Protein AF-A0A6N6NQ73-F1 (afdb_monomer)

Mean predicted aligned error: 8.27 Å

Sequence (96 aa):
MKSLRREYPLSTLLKLMGMPRSTYYYHEANPPSDRQAAERPAIVEMCEKSQFRYGYRRVATALRKAAGIRIADKTVLKVMREEGLVCQTRRRRKYR

Solvent-accessible surface area (backbone atoms only — not comparable to full-atom values): 5868 Å² total; per-residue (Å²): 108,81,78,57,52,81,82,42,62,65,69,58,57,26,60,76,70,72,47,58,69,68,60,54,53,48,47,68,74,51,61,88,74,68,88,50,66,83,53,46,62,59,55,51,52,51,34,58,76,47,70,26,59,47,43,43,64,53,45,36,50,46,38,34,70,76,70,64,45,87,60,58,46,66,56,45,41,50,52,28,60,78,71,68,60,62,52,57,73,81,77,82,74,79,84,128

Secondary structure (DSSP, 8-state):
-TTGGGTS-HHHHHHHTT--HHHHHHHHHS----TTTTTHHHHHHHHHHTTT---HHHHHHHHHHHH-----HHHHHHHHHHTT----PPPPPPP-

Radius of gyration: 20.47 Å; Cα contacts (8 Å, |Δi|>4): 65; chains: 1; bounding box: 50×30×52 Å

Organism: NCBI:txid2137581

Structure (mmCIF, N/CA/C/O backbone):
data_AF-A0A6N6NQ73-F1
#
_entry.id   AF-A0A6N6NQ73-F1
#
loop_
_atom_site.group_PDB
_atom_site.id
_atom_site.type_symbol
_atom_site.label_atom_id
_atom_site.label_alt_id
_atom_site.label_comp_id
_atom_site.label_asym_id
_atom_site.label_entity_id
_atom_site.label_seq_id
_atom_site.pdbx_PDB_ins_code
_atom_site.Cartn_x
_atom_site.Cartn_y
_atom_site.Cartn_z
_atom_site.occupancy
_atom_site.B_iso_or_equiv
_atom_site.auth_seq_id
_atom_site.auth_comp_id
_atom_site.auth_asym_id
_atom_site.auth_atom_id
_atom_site.pdbx_PDB_model_num
ATOM 1 N N . MET A 1 1 ? 10.696 -11.667 -17.657 1.00 71.50 1 MET A N 1
ATOM 2 C CA . MET A 1 1 ? 11.235 -11.305 -18.993 1.00 71.50 1 MET A CA 1
ATOM 3 C C . MET A 1 1 ? 12.741 -11.070 -19.008 1.00 71.50 1 MET A C 1
ATOM 5 O O . MET A 1 1 ? 13.382 -11.616 -19.892 1.00 71.50 1 MET A O 1
ATOM 9 N N . LYS A 1 2 ? 13.324 -10.302 -18.070 1.00 74.06 2 LYS A N 1
ATOM 10 C CA . LYS A 1 2 ? 14.765 -9.969 -18.104 1.00 74.06 2 LYS A CA 1
ATOM 11 C C . LYS A 1 2 ? 15.706 -11.188 -18.083 1.00 74.06 2 LYS A C 1
ATOM 13 O O . LYS A 1 2 ? 16.690 -11.178 -18.808 1.00 74.06 2 LYS A O 1
ATOM 18 N N . SER A 1 3 ? 15.383 -12.237 -17.323 1.00 79.75 3 SER A N 1
ATOM 19 C CA . SER A 1 3 ? 16.147 -13.497 -17.291 1.00 79.75 3 SER A CA 1
ATOM 20 C C . SER A 1 3 ? 16.086 -14.263 -18.621 1.00 79.75 3 SER A C 1
ATOM 22 O O . SER A 1 3 ? 17.121 -14.583 -19.191 1.00 79.75 3 SER A O 1
ATOM 24 N N . LEU A 1 4 ? 14.882 -14.447 -19.173 1.00 83.50 4 LEU A N 1
ATOM 25 C CA . LEU A 1 4 ? 14.622 -15.170 -20.432 1.00 83.50 4 LEU A CA 1
ATOM 26 C C . LEU A 1 4 ? 15.188 -14.485 -21.688 1.00 83.50 4 LEU A C 1
ATOM 28 O O . LEU A 1 4 ? 15.331 -15.114 -22.731 1.00 83.50 4 LEU A O 1
ATOM 32 N N . ARG A 1 5 ? 15.520 -13.193 -21.603 1.00 80.62 5 ARG A N 1
ATOM 33 C CA . ARG A 1 5 ? 16.063 -12.408 -22.721 1.00 80.62 5 ARG A CA 1
ATOM 34 C C . ARG A 1 5 ? 17.478 -12.848 -23.134 1.00 80.62 5 ARG A C 1
ATOM 36 O O . ARG A 1 5 ? 17.922 -12.482 -24.216 1.00 80.62 5 ARG A O 1
ATOM 43 N N . ARG A 1 6 ? 18.180 -13.598 -22.274 1.00 82.62 6 ARG A N 1
ATOM 44 C CA . ARG A 1 6 ? 19.498 -14.189 -22.571 1.00 82.62 6 ARG A CA 1
ATOM 45 C C . ARG A 1 6 ? 19.405 -15.398 -23.501 1.00 82.62 6 ARG A C 1
ATOM 47 O O . ARG A 1 6 ? 20.343 -15.661 -24.236 1.00 82.62 6 ARG A O 1
ATOM 54 N N . GLU A 1 7 ? 18.275 -16.096 -23.462 1.00 89.81 7 GLU A N 1
ATOM 55 C CA . GLU A 1 7 ? 18.067 -17.367 -24.160 1.00 89.81 7 GLU A CA 1
ATOM 56 C C . GLU A 1 7 ? 17.136 -17.217 -25.372 1.00 89.81 7 GLU A C 1
ATOM 58 O O . GLU A 1 7 ? 17.255 -17.968 -26.335 1.00 89.81 7 GLU A O 1
ATOM 63 N N . TYR A 1 8 ? 16.239 -16.221 -25.367 1.00 89.19 8 TYR A N 1
ATOM 64 C CA . TYR A 1 8 ? 15.225 -16.048 -26.409 1.00 89.19 8 TYR A CA 1
ATOM 65 C C . TYR A 1 8 ? 15.126 -14.601 -26.920 1.00 89.19 8 TYR A C 1
ATOM 67 O O . TYR A 1 8 ? 15.191 -13.651 -26.128 1.00 89.19 8 TYR A O 1
ATOM 75 N N . PRO A 1 9 ? 14.869 -14.394 -28.230 1.00 91.06 9 PRO A N 1
ATOM 76 C CA . PRO A 1 9 ? 14.626 -13.067 -28.785 1.00 91.06 9 PRO A CA 1
ATOM 77 C C . PRO A 1 9 ? 13.410 -12.379 -28.147 1.00 91.06 9 PRO A C 1
ATOM 79 O O . PRO A 1 9 ? 12.328 -12.960 -28.033 1.00 91.06 9 PRO A O 1
ATOM 82 N N . LEU A 1 10 ? 13.552 -11.090 -27.815 1.00 89.50 10 LEU A N 1
ATOM 83 C CA . LEU A 1 10 ? 12.484 -10.284 -27.2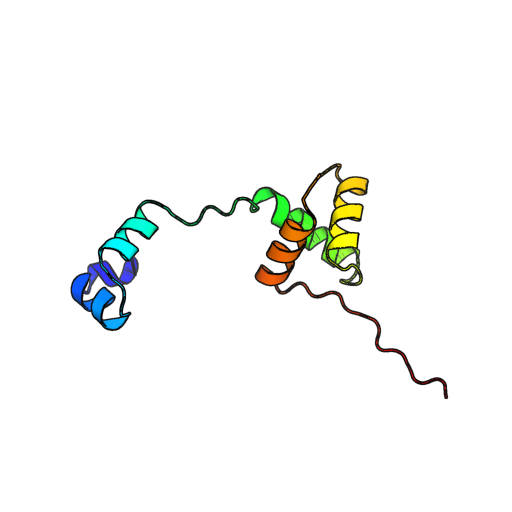03 1.00 89.50 10 LEU A CA 1
ATOM 84 C C . LEU A 1 10 ? 11.202 -10.254 -28.054 1.00 89.50 10 LEU A C 1
ATOM 86 O O . LEU A 1 10 ? 10.106 -10.272 -27.507 1.00 89.50 10 LEU A O 1
ATOM 90 N N . SER A 1 11 ? 11.320 -10.249 -29.386 1.00 89.81 11 SER A N 1
ATOM 91 C CA . SER A 1 11 ? 10.172 -10.331 -30.303 1.00 89.81 11 SER A CA 1
ATOM 92 C C . SER A 1 11 ? 9.324 -11.576 -30.071 1.00 89.81 11 SER A C 1
ATOM 94 O O . SER A 1 11 ? 8.102 -11.485 -30.096 1.00 89.81 11 SER A O 1
ATOM 96 N N . THR A 1 12 ? 9.962 -12.725 -29.859 1.00 91.69 12 THR A N 1
ATOM 97 C CA . THR A 1 12 ? 9.279 -14.003 -29.640 1.00 91.69 12 THR A CA 1
ATOM 98 C C . THR A 1 12 ? 8.572 -13.996 -28.291 1.00 91.69 12 THR A C 1
ATOM 100 O O . THR A 1 12 ? 7.389 -14.314 -28.219 1.00 91.69 12 THR A O 1
ATOM 103 N N . LEU A 1 13 ? 9.256 -13.527 -27.243 1.00 92.50 13 LEU A N 1
ATOM 104 C CA . LEU A 1 13 ? 8.681 -13.395 -25.901 1.00 92.50 13 LEU A CA 1
ATOM 105 C C . LEU A 1 13 ? 7.464 -12.459 -25.884 1.00 92.50 13 LEU A C 1
ATOM 107 O O . LEU A 1 13 ? 6.452 -12.769 -25.263 1.00 92.50 13 LEU A O 1
ATOM 111 N N . LEU A 1 14 ? 7.546 -11.327 -26.585 1.00 92.19 14 LEU A N 1
ATOM 112 C CA . LEU A 1 14 ? 6.453 -10.360 -26.672 1.00 92.19 14 LEU A CA 1
ATOM 113 C C . LEU A 1 14 ? 5.260 -10.889 -27.471 1.00 92.19 14 LEU A C 1
ATOM 115 O O . LEU A 1 14 ? 4.123 -10.679 -27.057 1.00 92.19 14 LEU A O 1
ATOM 119 N N . LYS A 1 15 ? 5.507 -11.619 -28.567 1.00 92.19 15 LYS A N 1
ATOM 120 C CA . LYS A 1 15 ? 4.447 -12.289 -29.337 1.00 92.19 15 LYS A CA 1
ATOM 121 C C . LYS A 1 15 ? 3.712 -13.331 -28.495 1.00 92.19 15 LYS A C 1
ATOM 123 O O . LYS A 1 15 ? 2.488 -13.341 -28.510 1.00 92.19 15 LYS A O 1
ATOM 128 N N . LEU A 1 16 ? 4.440 -14.150 -27.733 1.00 92.81 16 LEU A N 1
ATOM 129 C CA . LEU A 1 16 ? 3.847 -15.158 -26.846 1.00 92.81 16 LEU A CA 1
ATOM 130 C C . LEU A 1 16 ? 2.967 -14.533 -25.754 1.00 92.81 16 LEU A C 1
ATOM 132 O O . LEU A 1 16 ? 1.935 -15.094 -25.410 1.00 92.81 16 LEU A O 1
ATOM 136 N N . MET A 1 17 ? 3.354 -13.367 -25.230 1.00 89.56 17 MET A N 1
ATOM 137 C CA . MET A 1 17 ? 2.568 -12.640 -24.222 1.00 89.56 17 MET A CA 1
ATOM 138 C C . MET A 1 17 ? 1.491 -11.720 -24.809 1.00 89.56 17 MET A C 1
ATOM 140 O O . MET A 1 17 ? 0.764 -11.089 -24.045 1.00 89.56 17 MET A O 1
ATOM 144 N N . GLY A 1 18 ? 1.413 -11.575 -26.135 1.00 92.69 18 GLY A N 1
ATOM 145 C CA . GLY A 1 18 ? 0.506 -10.619 -26.776 1.00 92.69 18 GLY A CA 1
ATOM 146 C C . GLY A 1 18 ? 0.800 -9.149 -26.439 1.00 92.69 18 GLY A C 1
ATOM 147 O O . GLY A 1 18 ? -0.115 -8.330 -26.446 1.00 92.69 18 GLY A O 1
ATOM 148 N N . MET A 1 19 ? 2.052 -8.793 -26.123 1.00 91.50 19 MET A N 1
ATOM 149 C CA . MET A 1 19 ? 2.433 -7.442 -25.686 1.00 91.50 19 MET A CA 1
ATOM 150 C C . MET A 1 19 ? 3.159 -6.653 -26.795 1.00 91.50 19 MET A C 1
ATOM 152 O O . MET A 1 19 ? 4.150 -7.141 -27.342 1.00 91.50 19 MET A O 1
ATOM 156 N N . PRO A 1 20 ? 2.755 -5.406 -27.106 1.00 93.56 20 PRO A N 1
ATOM 157 C CA . PRO A 1 20 ? 3.494 -4.546 -28.031 1.00 93.56 20 PRO A CA 1
ATOM 158 C C . PRO A 1 20 ? 4.895 -4.171 -27.523 1.00 93.56 20 PRO A C 1
ATOM 160 O O . PRO A 1 20 ? 5.119 -3.978 -26.326 1.00 93.56 20 PRO A O 1
ATOM 163 N N . ARG A 1 21 ? 5.847 -3.971 -28.448 1.00 91.62 21 ARG A N 1
ATOM 164 C CA . ARG A 1 21 ? 7.212 -3.512 -28.108 1.00 91.62 21 ARG A CA 1
ATOM 165 C C . ARG A 1 21 ? 7.224 -2.171 -27.381 1.00 91.62 21 ARG A C 1
ATOM 167 O O . ARG A 1 21 ? 7.997 -2.006 -26.444 1.00 91.62 21 ARG A O 1
ATOM 174 N N . SER A 1 22 ? 6.384 -1.231 -27.809 1.00 92.50 22 SER A N 1
ATOM 175 C CA . SER A 1 22 ? 6.261 0.089 -27.182 1.00 92.50 22 SER A CA 1
ATOM 176 C C . SER A 1 22 ? 5.847 -0.024 -25.716 1.00 92.50 22 SER A C 1
ATOM 178 O O . SER A 1 22 ? 6.453 0.619 -24.867 1.00 92.50 22 SER A O 1
ATOM 180 N N . THR A 1 23 ? 4.890 -0.901 -25.403 1.00 91.31 23 THR A N 1
ATOM 181 C CA . THR A 1 23 ? 4.442 -1.184 -24.033 1.00 91.31 23 THR A CA 1
ATOM 182 C C . THR A 1 23 ? 5.572 -1.748 -23.174 1.00 91.31 23 THR A C 1
ATOM 184 O O . THR A 1 23 ? 5.780 -1.283 -22.055 1.00 91.31 23 THR A O 1
ATOM 187 N N . TYR A 1 24 ? 6.355 -2.694 -23.703 1.00 90.69 24 TYR A N 1
ATOM 188 C CA . TYR A 1 24 ? 7.516 -3.241 -22.993 1.00 90.69 24 TYR A CA 1
ATOM 189 C C . TYR A 1 24 ? 8.539 -2.155 -22.638 1.00 90.69 24 TYR A C 1
ATOM 191 O O . TYR A 1 24 ? 8.899 -2.011 -21.470 1.00 90.69 24 TYR A O 1
ATOM 199 N N . TYR A 1 25 ? 8.980 -1.366 -23.622 1.00 91.50 25 TYR A N 1
ATOM 200 C CA . TYR A 1 25 ? 9.979 -0.321 -23.386 1.00 91.50 25 TYR A CA 1
ATOM 201 C C . TYR A 1 25 ? 9.435 0.821 -22.523 1.00 91.50 25 TYR A C 1
ATOM 203 O O . TYR A 1 25 ? 10.178 1.381 -21.723 1.00 91.50 25 TYR A O 1
ATOM 211 N N . TYR A 1 26 ? 8.136 1.122 -22.613 1.00 90.88 26 TYR A N 1
ATOM 212 C CA . TYR A 1 26 ? 7.480 2.073 -21.720 1.00 90.88 26 TYR A CA 1
ATOM 213 C C . TYR A 1 26 ? 7.575 1.632 -20.256 1.00 90.88 26 TYR A C 1
ATOM 215 O O . TYR A 1 26 ? 7.974 2.434 -19.418 1.00 90.88 26 TYR A O 1
ATOM 223 N N . HIS A 1 27 ? 7.265 0.368 -19.948 1.00 88.06 27 HIS A N 1
ATOM 224 C CA . HIS A 1 27 ? 7.383 -0.173 -18.589 1.00 88.06 27 HIS A CA 1
ATOM 225 C C . HIS A 1 27 ? 8.837 -0.355 -18.134 1.00 88.06 27 HIS A C 1
ATOM 227 O O . HIS A 1 27 ? 9.118 -0.277 -16.941 1.00 88.06 27 HIS A O 1
ATOM 233 N N . GLU A 1 28 ? 9.767 -0.598 -19.061 1.00 87.69 28 GLU A N 1
ATOM 234 C CA . GLU A 1 28 ? 11.202 -0.652 -18.758 1.00 87.69 28 GLU A CA 1
ATOM 235 C C . GLU A 1 28 ? 11.753 0.734 -18.387 1.00 87.69 28 GLU A C 1
ATOM 237 O O . GLU A 1 28 ? 12.535 0.838 -17.444 1.00 87.69 28 GLU A O 1
ATOM 242 N N . ALA A 1 29 ? 11.311 1.786 -19.083 1.00 88.62 29 ALA A N 1
ATOM 243 C CA . ALA A 1 29 ? 11.683 3.175 -18.810 1.00 88.62 29 ALA A CA 1
ATOM 244 C C . ALA A 1 29 ? 10.924 3.787 -17.618 1.00 88.62 29 ALA A C 1
ATOM 246 O O . ALA A 1 29 ? 11.463 4.638 -16.918 1.00 88.62 29 ALA A O 1
ATOM 247 N N . ASN A 1 30 ? 9.686 3.346 -17.376 1.00 84.81 30 ASN A N 1
ATOM 248 C CA . ASN A 1 30 ? 8.830 3.790 -16.277 1.00 84.81 30 ASN A CA 1
ATOM 249 C C . ASN A 1 30 ? 8.542 2.602 -15.354 1.00 84.81 30 ASN A C 1
ATOM 251 O O . ASN A 1 30 ? 7.431 2.052 -15.384 1.00 84.81 30 ASN A O 1
ATOM 255 N N . PRO A 1 31 ? 9.532 2.167 -14.552 1.00 80.62 31 PRO A N 1
ATOM 256 C CA . PRO A 1 31 ? 9.287 1.125 -13.574 1.00 80.62 31 PRO A CA 1
ATOM 257 C C . PRO A 1 31 ? 8.152 1.577 -12.644 1.00 80.62 31 PRO A C 1
ATOM 259 O O . PRO A 1 31 ? 8.089 2.758 -12.284 1.00 80.62 31 PRO A O 1
ATOM 262 N N . PRO A 1 32 ? 7.240 0.671 -12.253 1.00 75.44 32 PRO A N 1
ATOM 263 C CA . PRO A 1 32 ? 6.180 1.017 -11.321 1.00 75.44 32 PRO A CA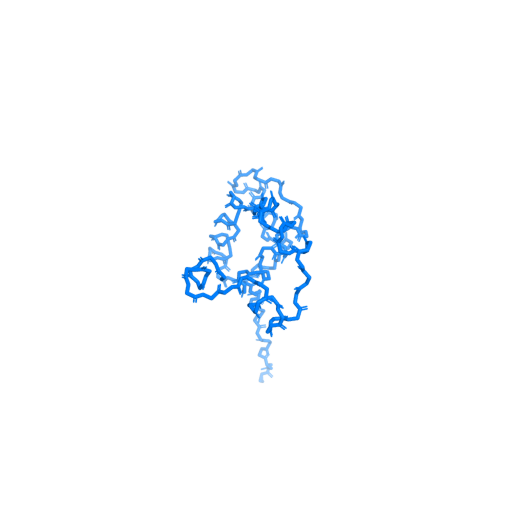 1
ATOM 264 C C . PRO A 1 32 ? 6.809 1.542 -10.028 1.00 75.44 32 PRO A C 1
ATOM 266 O O . PRO A 1 32 ? 7.506 0.818 -9.320 1.00 75.44 32 PRO A O 1
ATOM 269 N N . SER A 1 33 ? 6.587 2.824 -9.744 1.00 75.38 33 SER A N 1
ATOM 270 C CA . SER A 1 33 ? 7.006 3.435 -8.489 1.00 75.38 33 SER A CA 1
ATOM 271 C C . SER A 1 33 ? 5.931 3.166 -7.447 1.00 75.38 33 SER A C 1
ATOM 273 O O . SER A 1 33 ? 4.786 3.613 -7.583 1.00 75.38 33 SER A O 1
ATOM 275 N N . ASP A 1 34 ? 6.290 2.427 -6.401 1.00 79.06 34 ASP A N 1
ATOM 276 C CA . ASP A 1 34 ? 5.417 2.269 -5.250 1.00 79.06 34 ASP A CA 1
ATOM 277 C C . ASP A 1 34 ? 5.472 3.533 -4.392 1.00 79.06 34 ASP A C 1
ATOM 279 O O . ASP A 1 34 ? 6.232 3.651 -3.432 1.00 79.06 34 ASP A O 1
ATOM 283 N N . ARG A 1 35 ? 4.633 4.507 -4.757 1.00 78.69 35 ARG A N 1
ATOM 284 C CA . ARG A 1 35 ? 4.486 5.780 -4.036 1.00 78.69 35 ARG A CA 1
ATOM 285 C C . ARG A 1 35 ? 4.158 5.582 -2.550 1.00 78.69 35 ARG A C 1
ATOM 287 O O . ARG A 1 35 ? 4.363 6.497 -1.762 1.00 78.69 35 ARG A O 1
ATOM 294 N N . GLN A 1 36 ? 3.629 4.415 -2.184 1.00 81.50 36 GLN A N 1
ATOM 295 C CA . GLN A 1 36 ? 3.214 4.071 -0.828 1.00 81.50 36 GLN A CA 1
ATOM 296 C C . GLN A 1 36 ? 4.210 3.165 -0.097 1.00 81.50 36 GLN A C 1
ATOM 298 O O . GLN A 1 36 ? 3.917 2.760 1.025 1.00 81.50 36 GLN A O 1
ATOM 303 N N . ALA A 1 37 ? 5.390 2.892 -0.663 1.00 82.62 37 ALA A N 1
ATOM 304 C CA . ALA A 1 37 ? 6.377 1.988 -0.066 1.00 82.62 37 ALA A CA 1
ATOM 305 C C . ALA A 1 37 ? 6.749 2.367 1.380 1.00 82.62 37 ALA A C 1
ATOM 307 O O . ALA A 1 37 ? 6.905 1.493 2.226 1.00 82.62 37 ALA A O 1
ATOM 308 N N . ALA A 1 38 ? 6.834 3.667 1.684 1.00 86.00 38 ALA A N 1
ATOM 309 C CA . ALA A 1 38 ? 7.148 4.151 3.030 1.00 86.00 38 ALA A CA 1
ATOM 310 C C . ALA A 1 38 ? 5.975 4.009 4.021 1.00 86.00 38 ALA A C 1
ATOM 312 O O . ALA A 1 38 ? 6.181 3.817 5.215 1.00 86.00 38 ALA A O 1
ATOM 313 N N . GLU A 1 39 ? 4.738 4.109 3.534 1.00 85.69 39 GLU A N 1
ATOM 314 C CA . GLU A 1 39 ? 3.524 4.113 4.359 1.00 85.69 39 GLU A CA 1
ATOM 315 C C . GLU A 1 39 ? 2.935 2.707 4.553 1.00 85.69 39 GLU A C 1
ATOM 317 O O . GLU A 1 39 ? 2.228 2.459 5.533 1.00 85.69 39 GLU A O 1
ATOM 322 N N . ARG A 1 40 ? 3.235 1.778 3.636 1.00 91.81 40 ARG A N 1
ATOM 323 C CA . ARG A 1 40 ? 2.786 0.379 3.666 1.00 91.81 40 ARG A CA 1
ATOM 324 C C . ARG A 1 40 ? 3.050 -0.311 5.002 1.00 91.81 40 ARG A C 1
ATOM 326 O O . ARG A 1 40 ? 2.080 -0.821 5.566 1.00 91.81 40 ARG A O 1
ATOM 333 N N . PRO A 1 41 ? 4.282 -0.301 5.552 1.00 92.75 41 PRO A N 1
ATOM 334 C CA . PRO A 1 41 ? 4.565 -0.992 6.807 1.00 92.75 41 PRO A CA 1
ATOM 335 C C . PRO A 1 41 ? 3.697 -0.476 7.954 1.00 92.75 41 PRO A C 1
ATOM 337 O O . PRO A 1 41 ? 3.137 -1.265 8.707 1.00 92.75 41 PRO A O 1
ATOM 340 N N . ALA A 1 42 ? 3.495 0.843 8.032 1.00 92.81 42 ALA A N 1
ATOM 341 C CA . ALA A 1 42 ? 2.662 1.448 9.066 1.00 92.81 42 ALA A CA 1
ATOM 342 C C . ALA A 1 42 ? 1.186 1.030 8.935 1.00 92.81 42 ALA A C 1
ATOM 344 O O . ALA A 1 42 ? 0.517 0.776 9.939 1.00 92.81 42 ALA A O 1
ATOM 345 N N . ILE A 1 43 ? 0.663 0.934 7.705 1.00 92.38 43 ILE A N 1
ATOM 346 C CA . ILE A 1 43 ? -0.706 0.455 7.450 1.00 92.38 43 ILE A CA 1
ATOM 347 C C . ILE A 1 43 ? -0.861 -1.005 7.892 1.00 92.38 43 ILE A C 1
ATOM 349 O O . ILE A 1 43 ? -1.844 -1.321 8.569 1.00 92.38 43 ILE A O 1
ATOM 353 N N . VAL A 1 44 ? 0.091 -1.873 7.535 1.00 93.62 44 VAL A N 1
ATOM 354 C CA . VAL A 1 44 ? 0.095 -3.298 7.908 1.00 93.62 44 VAL A CA 1
ATOM 355 C C . VAL A 1 44 ? 0.147 -3.447 9.429 1.00 93.62 44 VAL A C 1
ATOM 357 O O . VAL A 1 44 ? -0.751 -4.050 10.017 1.00 93.62 44 VAL A O 1
ATOM 360 N N . GLU A 1 45 ? 1.113 -2.799 10.078 1.00 94.25 45 GLU A N 1
ATOM 361 C CA . GLU A 1 45 ? 1.298 -2.847 11.531 1.00 94.25 45 GLU A CA 1
ATOM 362 C C . GLU A 1 45 ? 0.048 -2.347 12.275 1.00 94.25 45 GLU A C 1
ATOM 364 O O . GLU A 1 45 ? -0.387 -2.929 13.271 1.00 94.25 45 GLU A O 1
ATOM 369 N N . MET A 1 46 ? -0.596 -1.284 11.780 1.00 94.12 46 MET A N 1
ATOM 370 C CA . MET A 1 46 ? -1.844 -0.785 12.360 1.00 94.12 46 MET A CA 1
ATOM 371 C C . MET A 1 46 ? -2.993 -1.794 12.213 1.00 94.12 46 MET A C 1
ATOM 373 O O . MET A 1 46 ? -3.813 -1.943 13.127 1.00 94.12 46 MET A O 1
ATOM 377 N N . CYS A 1 47 ? -3.068 -2.499 11.082 1.00 92.38 47 CYS A N 1
ATOM 378 C CA . CYS A 1 47 ? -4.054 -3.558 10.881 1.00 92.38 47 CYS A CA 1
ATOM 379 C C . CYS A 1 47 ? -3.828 -4.709 11.870 1.00 92.38 47 CYS A C 1
ATOM 381 O O . CYS A 1 47 ? -4.786 -5.120 12.529 1.00 92.38 47 CYS A O 1
ATOM 383 N N . GLU A 1 48 ? -2.585 -5.152 12.050 1.00 92.19 48 GLU A N 1
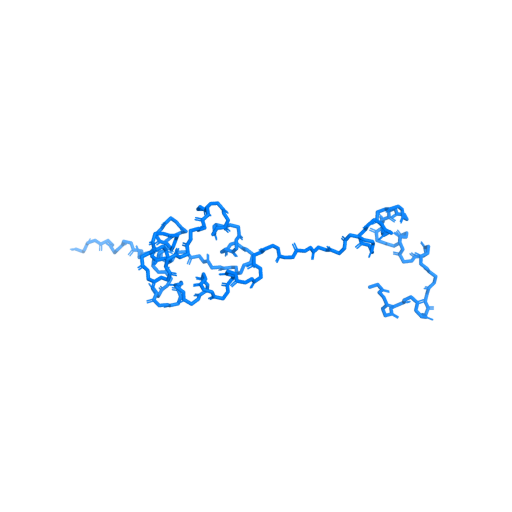ATOM 384 C CA . GLU A 1 48 ? -2.203 -6.210 12.995 1.00 92.19 48 GLU A CA 1
ATOM 385 C C . GLU A 1 48 ? -2.485 -5.823 14.451 1.00 92.19 48 GLU A C 1
ATOM 387 O O . GLU A 1 48 ? -3.156 -6.571 15.169 1.00 92.19 48 GLU A O 1
ATOM 392 N N . LYS A 1 49 ? -2.088 -4.611 14.868 1.00 92.88 49 LYS A N 1
ATOM 393 C CA . LYS A 1 49 ? -2.406 -4.047 16.196 1.00 92.88 49 LYS A CA 1
ATOM 394 C C . LYS A 1 49 ? -3.910 -4.002 16.450 1.00 92.88 49 LYS A C 1
ATOM 396 O O . LYS A 1 49 ? -4.366 -4.227 17.568 1.00 92.88 49 LYS A O 1
ATOM 401 N N . SER A 1 50 ? -4.699 -3.736 15.410 1.00 90.25 50 SER A N 1
ATOM 402 C CA . SER A 1 50 ? -6.162 -3.744 15.496 1.00 90.25 50 SER A CA 1
ATOM 403 C C . SER A 1 50 ? -6.785 -5.143 15.438 1.00 90.25 50 SER A C 1
ATOM 405 O O . SER A 1 50 ? -8.014 -5.249 15.488 1.00 90.25 50 SER A O 1
ATOM 407 N N . GLN A 1 51 ? -5.982 -6.207 15.305 1.00 90.25 51 GLN A N 1
ATOM 408 C CA . GLN A 1 51 ? -6.440 -7.580 15.059 1.00 90.25 51 GLN A CA 1
ATOM 409 C C . GLN A 1 51 ? -7.354 -7.654 13.825 1.00 90.25 51 GLN A C 1
ATOM 411 O O . GLN A 1 51 ? -8.395 -8.312 13.839 1.00 90.25 51 GLN A O 1
ATOM 416 N N . PHE A 1 52 ? -7.018 -6.879 12.789 1.00 90.75 52 PHE A N 1
ATOM 417 C CA . PHE A 1 52 ? -7.794 -6.703 11.559 1.00 90.75 52 PHE A CA 1
ATOM 418 C C . PHE A 1 52 ? -9.244 -6.243 11.781 1.00 90.75 52 PHE A C 1
ATOM 420 O O . PHE A 1 52 ? -10.087 -6.401 10.904 1.00 90.75 52 PHE A O 1
ATOM 427 N N . ARG A 1 53 ? -9.581 -5.648 12.932 1.00 90.19 53 ARG A N 1
ATOM 428 C CA . ARG A 1 53 ? -10.948 -5.163 13.221 1.00 90.19 53 ARG A CA 1
ATOM 429 C C . ARG A 1 53 ? -11.235 -3.798 12.611 1.00 90.19 53 ARG A C 1
ATOM 431 O O . ARG A 1 53 ? -12.379 -3.336 12.617 1.00 90.19 53 ARG A O 1
ATOM 438 N N . TYR A 1 54 ? -10.196 -3.090 12.182 1.00 92.94 54 TYR A N 1
ATOM 439 C CA . TYR A 1 54 ? -10.333 -1.762 11.609 1.00 92.94 54 TYR A CA 1
ATOM 440 C C . TYR A 1 54 ? -10.472 -1.858 10.093 1.00 92.94 54 TYR A C 1
ATOM 442 O O . TYR A 1 54 ? -9.632 -2.414 9.398 1.00 92.94 54 TYR A O 1
ATOM 450 N N . GLY A 1 55 ? -11.542 -1.260 9.569 1.00 91.94 55 GLY A N 1
ATOM 451 C CA . GLY A 1 55 ? -11.620 -0.935 8.149 1.00 91.94 55 GLY A CA 1
ATOM 452 C C . GLY A 1 55 ? -10.710 0.241 7.802 1.00 91.94 55 GLY A C 1
ATOM 453 O O . GLY A 1 55 ? -10.315 1.012 8.678 1.00 91.94 55 GLY A O 1
ATOM 454 N N . TYR A 1 56 ? -10.455 0.433 6.510 1.00 94.50 56 TYR A N 1
ATOM 455 C CA . TYR A 1 56 ? -9.501 1.424 5.998 1.00 94.50 56 TYR A CA 1
ATOM 456 C C . TYR A 1 56 ? -9.689 2.851 6.559 1.00 94.50 56 TYR A C 1
ATOM 458 O O . TYR A 1 56 ? -8.710 3.520 6.870 1.00 94.50 56 TYR A O 1
ATOM 466 N N . ARG A 1 57 ? -10.934 3.305 6.785 1.00 94.25 57 ARG A N 1
ATOM 467 C CA . ARG A 1 57 ? -11.217 4.625 7.396 1.00 94.25 57 ARG A CA 1
ATOM 468 C C . ARG A 1 57 ? -10.722 4.724 8.843 1.00 94.25 57 ARG A C 1
ATOM 470 O O . ARG A 1 57 ? -10.191 5.749 9.270 1.00 94.25 57 ARG A O 1
ATOM 477 N N . ARG A 1 58 ? -10.900 3.647 9.616 1.00 94.88 58 ARG A N 1
ATOM 478 C CA . ARG A 1 58 ? -10.425 3.572 11.006 1.00 94.88 58 ARG A CA 1
ATOM 479 C C . ARG A 1 58 ? -8.908 3.458 11.052 1.00 94.88 58 ARG A C 1
ATOM 481 O O . ARG A 1 58 ? -8.308 4.106 11.899 1.00 94.88 58 ARG A O 1
ATOM 488 N N . VAL A 1 59 ? -8.307 2.713 10.125 1.00 94.50 59 VAL A N 1
ATOM 489 C CA . VAL A 1 59 ? -6.847 2.627 9.975 1.00 94.50 59 VAL A CA 1
ATOM 490 C C . VAL A 1 59 ? -6.254 4.006 9.674 1.00 94.50 59 VAL A C 1
ATOM 492 O O . VAL A 1 59 ? -5.373 4.442 10.404 1.00 94.50 59 VAL A O 1
ATOM 495 N N . ALA A 1 60 ? -6.795 4.752 8.704 1.00 94.94 60 ALA A N 1
ATOM 496 C CA . ALA A 1 60 ? -6.340 6.113 8.391 1.00 94.94 60 ALA A CA 1
ATOM 497 C C . ALA A 1 60 ? -6.433 7.062 9.602 1.00 94.94 60 ALA A C 1
ATOM 499 O O . ALA A 1 60 ? -5.510 7.823 9.894 1.00 94.94 60 ALA A O 1
ATOM 500 N N . THR A 1 61 ? -7.530 6.975 10.362 1.00 95.81 61 THR A N 1
ATOM 501 C CA . THR A 1 61 ? -7.710 7.763 11.592 1.00 95.81 61 THR A CA 1
ATOM 502 C C . THR A 1 61 ? -6.707 7.363 12.676 1.00 95.81 61 THR A C 1
ATOM 504 O O . THR A 1 61 ? -6.160 8.228 13.359 1.00 95.81 61 THR A O 1
ATOM 507 N N . ALA A 1 62 ? -6.463 6.064 12.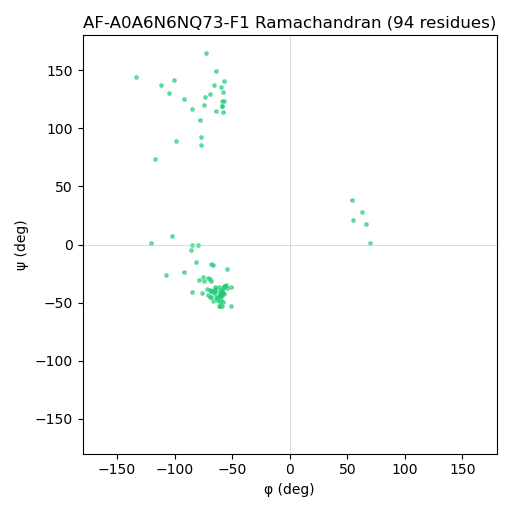850 1.00 94.38 62 ALA A N 1
ATOM 508 C CA . ALA A 1 62 ? -5.532 5.550 13.845 1.00 94.38 62 ALA A CA 1
ATOM 509 C C . ALA A 1 62 ? -4.081 5.911 13.502 1.00 94.38 62 ALA A C 1
ATOM 511 O O . ALA A 1 62 ? -3.352 6.346 14.386 1.00 94.38 62 ALA A O 1
ATOM 512 N N . LEU A 1 63 ? -3.694 5.838 12.226 1.00 94.19 63 LEU A N 1
ATOM 513 C CA . LEU A 1 63 ? -2.386 6.289 11.740 1.00 94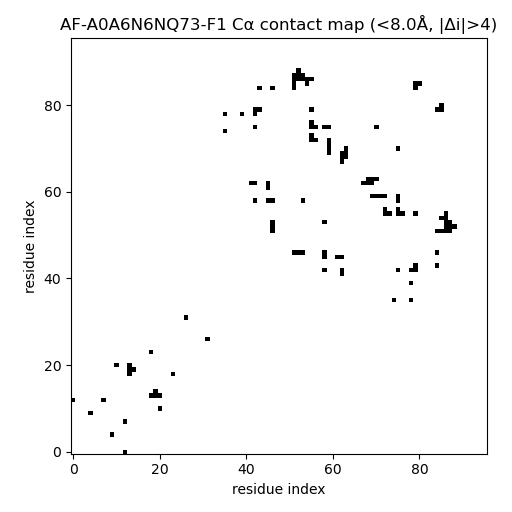.19 63 LEU A CA 1
ATOM 514 C C . LEU A 1 63 ? -2.165 7.777 12.003 1.00 94.19 63 LEU A C 1
ATOM 516 O O . LEU A 1 63 ? -1.122 8.163 12.529 1.00 94.19 63 LEU A O 1
ATOM 520 N N . ARG A 1 64 ? -3.183 8.604 11.738 1.00 94.19 64 ARG A N 1
ATOM 521 C CA . ARG A 1 64 ? -3.130 10.038 12.038 1.00 94.19 64 ARG A CA 1
ATOM 522 C C . ARG A 1 64 ? -2.944 10.309 13.530 1.00 94.19 64 ARG A C 1
ATOM 524 O O . ARG A 1 64 ? -2.213 11.225 13.883 1.00 94.19 64 ARG A O 1
ATOM 531 N N . LYS A 1 65 ? -3.614 9.545 14.397 1.00 93.25 65 LYS A N 1
ATOM 532 C CA . LYS A 1 65 ? -3.544 9.730 15.855 1.00 93.25 65 LYS A CA 1
ATOM 533 C C . LYS A 1 65 ? -2.248 9.197 16.466 1.00 93.25 65 LYS A C 1
ATOM 535 O O . LYS A 1 65 ? -1.709 9.842 17.351 1.00 93.25 65 LYS A O 1
ATOM 540 N N . ALA A 1 66 ? -1.782 8.032 16.025 1.00 90.31 66 ALA A N 1
ATOM 541 C CA . ALA A 1 66 ? -0.647 7.344 16.634 1.00 90.31 66 ALA A CA 1
ATOM 542 C C . ALA A 1 66 ? 0.705 7.834 16.101 1.00 90.31 66 ALA A C 1
ATOM 544 O O . ALA A 1 66 ? 1.642 7.983 16.874 1.00 90.31 66 ALA A O 1
ATOM 545 N N . ALA A 1 67 ? 0.802 8.078 14.792 1.00 86.62 67 ALA A N 1
ATOM 546 C CA . ALA A 1 67 ? 2.064 8.385 14.118 1.00 86.62 67 ALA A CA 1
ATOM 547 C C . ALA A 1 67 ? 2.059 9.759 13.423 1.00 86.62 67 ALA A C 1
ATOM 549 O O . ALA A 1 67 ? 3.021 10.118 12.755 1.00 86.62 67 ALA A O 1
ATOM 550 N N . GLY A 1 68 ? 0.960 10.520 13.512 1.00 90.94 68 GLY A N 1
ATOM 551 C CA . GLY A 1 68 ? 0.821 11.809 12.822 1.00 90.94 68 GLY A CA 1
ATOM 552 C C . GLY A 1 68 ? 0.702 11.705 11.296 1.00 90.94 68 GLY A C 1
ATOM 553 O O . GLY A 1 68 ? 0.563 12.727 10.623 1.00 90.94 68 GLY A O 1
ATOM 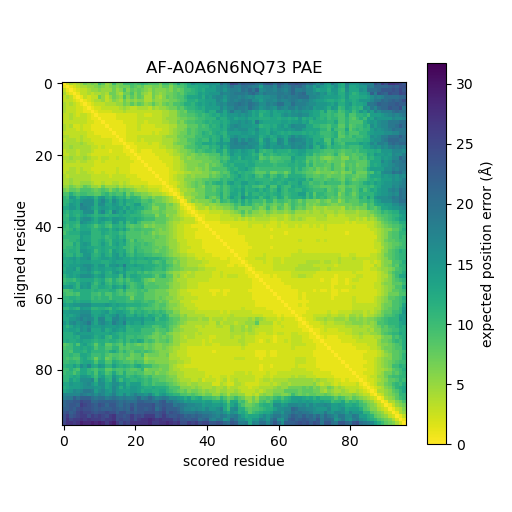554 N N . ILE A 1 69 ? 0.711 10.492 10.732 1.00 88.81 69 ILE A N 1
ATOM 555 C CA . ILE A 1 69 ? 0.755 10.274 9.284 1.00 88.81 69 ILE A CA 1
ATOM 556 C C . ILE A 1 69 ? -0.616 10.590 8.677 1.00 88.81 69 ILE A C 1
ATOM 558 O O . ILE A 1 69 ? -1.638 9.984 9.016 1.00 88.81 69 ILE A O 1
ATOM 562 N N . ARG A 1 70 ? -0.650 11.560 7.758 1.00 90.75 70 ARG A N 1
ATOM 563 C CA . ARG A 1 70 ? -1.867 11.974 7.051 1.00 90.75 70 ARG A CA 1
ATOM 564 C C . ARG A 1 70 ? -1.930 11.331 5.672 1.00 90.75 70 ARG A C 1
ATOM 566 O O . ARG A 1 70 ? -1.516 11.921 4.684 1.00 90.75 70 ARG A O 1
ATOM 573 N N . ILE A 1 71 ? -2.528 10.148 5.625 1.00 90.38 71 ILE A N 1
ATOM 574 C CA . ILE A 1 71 ? -2.790 9.414 4.385 1.00 90.38 71 ILE A CA 1
ATOM 575 C C . ILE A 1 71 ? -4.252 9.615 3.977 1.00 90.38 71 ILE A C 1
ATOM 577 O O . ILE A 1 71 ? -5.145 9.641 4.828 1.00 90.38 71 ILE A O 1
ATOM 581 N N . ALA A 1 72 ? -4.513 9.748 2.676 1.00 93.00 72 ALA A N 1
ATOM 582 C CA . ALA A 1 72 ? -5.874 9.723 2.153 1.00 93.00 72 ALA A CA 1
ATOM 583 C C . ALA A 1 72 ? -6.506 8.335 2.350 1.00 93.00 72 ALA A C 1
ATOM 585 O O . ALA A 1 72 ? -5.897 7.313 2.038 1.00 93.00 72 ALA A O 1
ATOM 586 N N . ASP A 1 73 ? -7.767 8.275 2.774 1.00 92.56 73 ASP A N 1
ATOM 587 C CA . ASP A 1 73 ? -8.438 7.001 3.067 1.00 92.56 73 ASP A CA 1
ATOM 588 C C . ASP A 1 73 ? -8.422 6.021 1.878 1.00 92.56 73 ASP A C 1
ATOM 590 O O . ASP A 1 73 ? -8.310 4.809 2.052 1.00 92.56 73 ASP A O 1
ATOM 594 N N . LYS A 1 74 ? -8.522 6.535 0.645 1.00 94.69 74 LYS A N 1
ATOM 595 C CA . LYS A 1 74 ? -8.487 5.717 -0.579 1.00 94.69 74 LYS A CA 1
ATOM 596 C C . LYS A 1 74 ? -7.111 5.110 -0.846 1.00 94.69 74 LYS A C 1
ATOM 598 O O . LYS A 1 74 ? -7.044 4.016 -1.395 1.00 94.69 74 LYS A O 1
ATOM 603 N N . THR A 1 75 ? -6.047 5.779 -0.416 1.00 92.81 75 THR A N 1
ATOM 604 C CA . THR A 1 75 ? -4.687 5.243 -0.457 1.00 92.81 75 THR A CA 1
ATOM 605 C C . THR A 1 75 ? -4.543 4.083 0.519 1.00 92.81 75 THR A C 1
ATOM 607 O O . THR A 1 75 ? -4.070 3.021 0.127 1.00 92.81 75 THR A O 1
ATOM 610 N N . VAL A 1 76 ? -5.059 4.229 1.744 1.00 93.81 76 VAL A N 1
ATOM 611 C CA . VAL A 1 76 ? -5.098 3.126 2.717 1.00 93.81 76 VAL A CA 1
ATOM 612 C C . VAL A 1 76 ? -5.903 1.948 2.167 1.00 93.81 76 VAL A C 1
ATOM 614 O O . VAL A 1 76 ? -5.453 0.812 2.237 1.00 93.81 76 VAL A O 1
ATOM 617 N N . LEU A 1 77 ? -7.065 2.204 1.554 1.00 94.75 77 LEU A N 1
ATOM 618 C CA . LEU A 1 77 ? -7.871 1.157 0.920 1.00 94.75 77 LEU A CA 1
ATOM 619 C C . LEU A 1 77 ? -7.124 0.445 -0.217 1.00 94.75 77 LEU A C 1
ATOM 621 O O . LEU A 1 77 ? -7.244 -0.771 -0.342 1.00 94.75 77 LEU A O 1
ATOM 625 N N . LYS A 1 78 ? -6.395 1.190 -1.056 1.00 93.12 78 LYS A N 1
ATOM 626 C CA . LYS A 1 78 ? -5.592 0.625 -2.146 1.00 93.12 78 LYS A CA 1
ATOM 627 C C . LYS A 1 78 ? -4.522 -0.313 -1.586 1.00 93.12 78 LYS A C 1
ATOM 629 O O . LYS A 1 78 ? -4.497 -1.474 -1.975 1.00 93.12 78 LYS A O 1
ATOM 634 N N . VAL A 1 79 ? -3.733 0.171 -0.627 1.00 92.44 79 VAL A N 1
ATOM 635 C CA . VAL A 1 79 ? -2.692 -0.622 0.038 1.00 92.44 79 VAL A CA 1
ATOM 636 C C . VAL A 1 79 ? -3.294 -1.864 0.688 1.00 92.44 79 VAL A C 1
ATOM 638 O O . VAL A 1 79 ? -2.851 -2.969 0.415 1.00 92.44 79 VAL A O 1
ATOM 641 N N . MET A 1 80 ? -4.372 -1.721 1.463 1.00 93.38 80 MET A N 1
ATOM 642 C CA . MET A 1 80 ? -5.035 -2.866 2.093 1.00 93.38 80 MET A CA 1
ATOM 643 C C . MET A 1 80 ? -5.493 -3.922 1.079 1.00 93.38 80 MET A C 1
ATOM 645 O O . MET A 1 80 ? -5.421 -5.106 1.372 1.00 93.38 80 MET A O 1
ATOM 649 N N . ARG A 1 81 ? -5.954 -3.525 -0.113 1.00 92.88 81 ARG A N 1
ATOM 650 C CA . ARG A 1 81 ? -6.345 -4.479 -1.163 1.00 92.88 81 ARG A CA 1
ATOM 651 C C . ARG A 1 81 ? -5.151 -5.197 -1.775 1.00 92.88 81 ARG A C 1
ATOM 653 O O . ARG A 1 81 ? -5.243 -6.396 -1.999 1.00 92.88 81 ARG A O 1
ATOM 660 N N . GLU A 1 82 ? -4.076 -4.469 -2.053 1.00 91.62 82 GLU A N 1
ATOM 661 C CA . GLU A 1 82 ? -2.847 -5.038 -2.615 1.00 91.62 82 GLU A CA 1
ATOM 662 C C . GLU A 1 82 ? -2.180 -6.014 -1.635 1.00 91.62 82 GLU A C 1
ATOM 664 O O . GLU A 1 82 ? -1.720 -7.068 -2.055 1.00 91.62 82 GLU A O 1
ATOM 669 N N . GLU A 1 83 ? -2.228 -5.712 -0.336 1.00 90.00 83 GLU A N 1
ATOM 670 C CA . GLU A 1 83 ? -1.703 -6.561 0.745 1.00 90.00 83 GLU A CA 1
ATOM 671 C C . GLU A 1 83 ? -2.699 -7.644 1.222 1.00 90.00 83 GLU A C 1
ATOM 673 O O . GLU A 1 83 ? -2.416 -8.391 2.156 1.00 90.00 83 GLU A O 1
ATOM 678 N N . GLY A 1 84 ? -3.906 -7.722 0.648 1.00 90.19 84 GLY A N 1
ATOM 679 C CA . GLY A 1 84 ? -4.932 -8.690 1.070 1.00 90.19 84 GLY A CA 1
ATOM 680 C C . GLY A 1 84 ? -5.487 -8.474 2.490 1.00 90.19 84 GLY A C 1
ATOM 681 O O . GLY A 1 84 ? -6.110 -9.368 3.065 1.00 90.19 84 GLY A O 1
ATOM 682 N N . LEU A 1 85 ? -5.300 -7.287 3.065 1.00 90.81 85 LEU A N 1
ATOM 683 C CA . LEU A 1 85 ? -5.756 -6.912 4.401 1.00 90.81 85 LEU A CA 1
ATOM 684 C C . LEU A 1 85 ? -7.257 -6.602 4.380 1.00 90.81 85 LEU A C 1
ATOM 686 O O . LEU A 1 85 ? -7.699 -5.550 3.910 1.00 90.81 85 LEU A O 1
ATOM 690 N N . VAL A 1 86 ? -8.063 -7.502 4.937 1.00 86.69 86 VAL A N 1
ATOM 691 C CA . VAL A 1 86 ? -9.519 -7.330 5.025 1.00 86.69 86 VAL A CA 1
ATOM 692 C C . VAL A 1 86 ? -9.946 -7.140 6.473 1.00 86.69 86 VAL A C 1
ATOM 694 O O . VAL A 1 86 ? -9.508 -7.852 7.373 1.00 86.69 86 VAL A O 1
ATOM 697 N N . 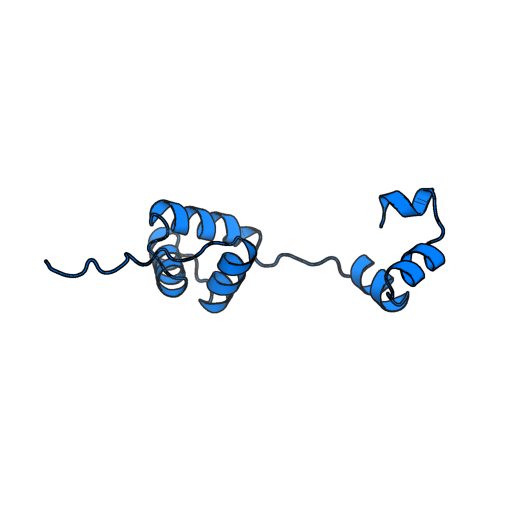CYS A 1 87 ? -10.857 -6.188 6.691 1.00 86.38 87 CYS A N 1
ATOM 698 C CA . CYS A 1 87 ? -11.474 -5.988 7.995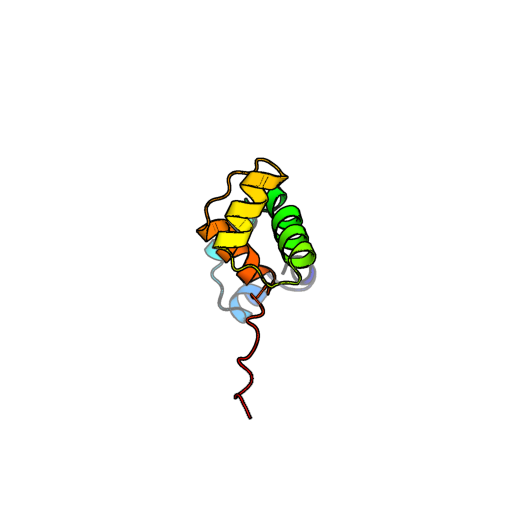 1.00 86.38 87 CYS A CA 1
ATOM 699 C C . CYS A 1 87 ? -12.310 -7.217 8.388 1.00 86.38 87 CYS A C 1
ATOM 701 O O . CYS A 1 87 ? -13.338 -7.511 7.769 1.00 86.38 87 CYS A O 1
ATOM 703 N N . GLN A 1 88 ? -11.903 -7.903 9.450 1.00 83.56 88 GLN A N 1
ATOM 704 C CA . GLN A 1 88 ? -12.624 -9.024 10.029 1.00 83.56 88 GLN A CA 1
ATOM 705 C C . GLN A 1 88 ? -13.812 -8.503 10.841 1.00 83.56 88 GLN A C 1
ATOM 707 O O . GLN A 1 88 ? -13.721 -8.174 12.026 1.00 83.56 88 GLN A O 1
ATOM 712 N N . THR A 1 89 ? -14.968 -8.420 10.184 1.00 75.31 89 THR A N 1
ATOM 713 C CA . THR A 1 89 ? -16.221 -8.102 10.873 1.00 75.31 89 THR A CA 1
ATOM 714 C C . THR A 1 89 ? -16.665 -9.316 11.684 1.00 75.31 89 THR A C 1
ATOM 716 O O . THR A 1 89 ? -16.799 -10.418 11.150 1.00 75.31 89 THR A O 1
ATOM 719 N N . ARG A 1 90 ? -16.928 -9.126 12.984 1.00 69.94 90 ARG A N 1
ATOM 720 C CA . ARG A 1 90 ? -17.456 -10.192 13.844 1.00 69.94 90 ARG A CA 1
ATOM 721 C C . ARG A 1 90 ? -18.787 -10.682 13.269 1.00 69.94 90 ARG A C 1
ATOM 723 O O . ARG A 1 90 ? -19.740 -9.908 13.186 1.00 69.94 90 ARG A O 1
ATOM 730 N N . ARG A 1 91 ? -18.873 -11.967 12.905 1.00 69.38 91 ARG A N 1
ATOM 731 C CA . ARG A 1 91 ? -20.153 -12.590 12.533 1.00 69.38 91 ARG A CA 1
ATOM 732 C C . ARG A 1 91 ? -21.126 -12.422 13.703 1.00 69.38 91 ARG A C 1
ATOM 734 O O . ARG A 1 91 ? -20.808 -12.815 14.828 1.00 69.38 91 ARG A O 1
ATOM 741 N N . ARG A 1 92 ? -22.292 -11.811 13.455 1.00 70.62 92 ARG A N 1
ATOM 742 C CA . ARG A 1 92 ? -23.368 -11.728 14.453 1.00 70.62 92 ARG A CA 1
ATOM 743 C C . ARG A 1 92 ? -23.752 -13.156 14.843 1.00 70.62 92 ARG A C 1
ATOM 745 O O . ARG A 1 92 ? -24.156 -13.937 13.986 1.00 70.62 92 ARG A O 1
ATOM 752 N N . ARG A 1 93 ? -23.606 -13.505 16.124 1.00 71.62 93 ARG A N 1
ATOM 753 C CA . ARG A 1 93 ? -24.215 -14.725 16.663 1.00 71.62 93 ARG A CA 1
ATOM 754 C C . ARG A 1 93 ? -25.725 -14.497 16.687 1.00 71.62 93 ARG A C 1
ATOM 756 O O . ARG A 1 93 ? -26.162 -13.462 17.183 1.00 71.62 93 ARG A O 1
ATOM 763 N N . LYS A 1 94 ? -26.504 -15.433 16.134 1.00 73.38 94 LYS A N 1
ATOM 764 C CA . LYS A 1 94 ? -27.948 -15.479 16.393 1.00 73.38 94 LYS A CA 1
ATOM 765 C C . LYS A 1 94 ? -28.114 -15.637 17.905 1.00 73.38 94 LYS A C 1
ATOM 767 O O . LYS A 1 94 ? -27.504 -16.539 18.479 1.00 73.38 94 LYS A O 1
ATOM 772 N N . TYR A 1 95 ? -28.848 -14.720 18.531 1.00 75.88 95 TYR A N 1
ATOM 773 C CA . TYR A 1 95 ? -29.267 -14.890 19.918 1.00 75.88 95 TYR A CA 1
ATOM 774 C C . TYR A 1 95 ? -30.077 -16.189 19.994 1.00 75.88 95 TYR A C 1
ATOM 776 O O . TYR A 1 95 ? -30.883 -16.452 19.098 1.00 75.88 95 TYR A O 1
ATOM 784 N N . ARG A 1 96 ? -29.740 -17.029 20.974 1.00 67.94 96 ARG A N 1
ATOM 785 C CA . ARG A 1 96 ? -30.423 -18.292 21.241 1.00 67.94 96 ARG A CA 1
ATOM 786 C C . ARG A 1 96 ? -31.589 -18.031 22.177 1.00 67.94 96 ARG A C 1
ATOM 788 O O . ARG A 1 96 ? -31.397 -17.176 23.069 1.00 67.94 96 ARG A O 1
#

InterPro domains:
  IPR025948 HTH-like domain [PF13276] (39-93)
  IPR050900 Transposase IS3/IS150/IS904 [PTHR46889] (6-94)

Nearest PDB structures (foldseek):
  7viv-assembly1_A  TM=8.721E-01  e=9.496E-0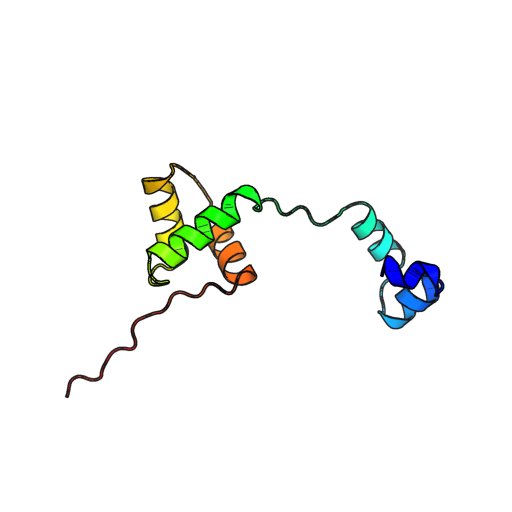1  African swine fever virus
  4xvn-assembly1_A  TM=6.748E-01  e=3.196E+00  Thermus phage G20c
  6xg8-assembly1_A  TM=6.835E-01  e=4.074E+00  Acetivibrio thermocellus ATCC 27405
  6ejq-assembly1_G  TM=7.359E-01  e=6.231E+00  Thermus phage G20c

pLDDT: mean 88.1, std 7.07, range [67.94, 95.81]

Foldseek 3Di:
DVVCVVPDPPVVVCVVVVHDPVRVVVCVVVPDDPPCPVVLVLLVVLCVVVVLQDDLVRSQVVCCVPVVDHDDSVVSVVSCVVVVRHNDDPDDDDDD